Protein AF-A0A7S0EEX5-F1 (afdb_monomer_lite)

Secondary structure (DSSP, 8-state):
---S----HHHHHHHHHHHT-SS--EEE-TTS-HHHHHHHHTT-------S--TT-SEEEEETT-TTHHHHHHHHHHTT-EEEEE--SS---HHHHHHHT-TT--EEEEE---

pLDDT: mean 80.65, std 14.3, range [38.75, 93.0]

Structure (mmCIF, N/CA/C/O backbone):
data_AF-A0A7S0EEX5-F1
#
_entry.id   AF-A0A7S0EEX5-F1
#
loop_
_atom_site.group_PDB
_atom_site.id
_atom_site.type_symbol
_atom_site.label_atom_id
_atom_site.label_alt_id
_atom_site.label_comp_id
_atom_site.label_asym_id
_atom_site.label_entity_id
_atom_site.label_seq_id
_atom_site.pdbx_PDB_ins_code
_atom_site.Cartn_x
_atom_site.Cartn_y
_atom_site.Cartn_z
_atom_site.occupancy
_atom_site.B_iso_or_equiv
_atom_site.auth_seq_id
_atom_site.auth_comp_id
_atom_site.auth_asym_id
_atom_site.auth_atom_id
_atom_site.pdbx_PDB_model_num
ATOM 1 N N . HIS A 1 1 ? 8.710 19.166 -12.996 1.00 40.38 1 HIS A N 1
ATOM 2 C CA . HIS A 1 1 ? 9.504 17.951 -13.234 1.00 40.38 1 HIS A CA 1
ATOM 3 C C . HIS A 1 1 ? 8.688 16.815 -12.672 1.00 40.38 1 HIS A C 1
ATOM 5 O O . HIS A 1 1 ? 8.341 16.883 -11.505 1.00 40.38 1 HIS A O 1
ATOM 11 N N . LEU A 1 2 ? 8.197 15.956 -13.568 1.00 49.28 2 LEU A N 1
ATOM 12 C CA . LEU A 1 2 ? 7.225 14.908 -13.263 1.00 49.28 2 LEU A CA 1
ATOM 13 C C . LEU A 1 2 ? 7.716 14.069 -12.083 1.00 49.28 2 LEU A C 1
ATOM 15 O O . LEU A 1 2 ? 8.912 13.797 -12.011 1.00 49.28 2 LEU A O 1
ATOM 19 N N . GLU A 1 3 ? 6.780 13.735 -11.193 1.00 60.12 3 GLU A N 1
ATOM 20 C CA . GLU A 1 3 ? 6.893 12.706 -10.156 1.00 60.12 3 GLU A CA 1
ATOM 21 C C . GLU A 1 3 ? 7.810 11.590 -10.666 1.00 60.12 3 GLU A C 1
ATOM 23 O O . GLU A 1 3 ? 7.636 11.181 -11.812 1.00 60.12 3 GLU A O 1
ATOM 28 N N . GLU A 1 4 ? 8.810 11.183 -9.882 1.00 70.56 4 GLU A N 1
ATOM 29 C CA . GLU A 1 4 ? 10.001 10.394 -10.264 1.00 70.56 4 GLU A CA 1
ATOM 30 C C . GLU A 1 4 ? 9.721 8.960 -10.767 1.00 70.56 4 GLU A C 1
ATOM 32 O O . GLU A 1 4 ? 10.514 8.043 -10.585 1.00 70.56 4 GLU A O 1
ATOM 37 N N . LEU A 1 5 ? 8.588 8.747 -11.419 1.00 79.12 5 LEU A N 1
ATOM 38 C CA . LEU A 1 5 ? 8.179 7.506 -12.020 1.00 79.12 5 LEU A CA 1
ATOM 39 C C . LEU A 1 5 ? 8.840 7.343 -13.406 1.00 79.12 5 LEU A C 1
ATOM 41 O O . LEU A 1 5 ? 8.798 8.265 -14.236 1.00 79.12 5 LEU A O 1
ATOM 45 N N . PRO A 1 6 ? 9.434 6.173 -13.700 1.00 81.00 6 PRO A N 1
ATOM 46 C CA . PRO A 1 6 ? 9.891 5.831 -15.039 1.00 81.00 6 PRO A CA 1
ATOM 47 C C . PRO A 1 6 ? 8.796 6.055 -16.090 1.00 81.00 6 PRO A C 1
ATOM 49 O O . PRO A 1 6 ? 7.635 5.714 -15.886 1.00 81.00 6 PRO A O 1
ATOM 52 N N . ARG A 1 7 ? 9.170 6.597 -17.256 1.00 81.00 7 ARG A N 1
ATOM 53 C CA . ARG A 1 7 ? 8.235 6.857 -18.373 1.00 81.00 7 ARG A CA 1
ATOM 54 C C . ARG A 1 7 ? 7.945 5.628 -19.238 1.00 81.00 7 ARG A C 1
ATOM 56 O O . ARG A 1 7 ? 7.496 5.771 -20.374 1.00 81.00 7 ARG A O 1
ATOM 63 N N . ASP A 1 8 ? 8.256 4.446 -18.727 1.00 87.50 8 ASP A N 1
ATOM 64 C CA . ASP A 1 8 ? 7.908 3.195 -19.379 1.00 87.50 8 ASP A CA 1
ATOM 65 C C . ASP A 1 8 ? 6.380 3.025 -19.387 1.00 87.50 8 ASP A C 1
ATOM 67 O O . ASP A 1 8 ? 5.710 3.344 -18.402 1.00 87.50 8 ASP A O 1
ATOM 71 N N . SER A 1 9 ? 5.815 2.560 -20.505 1.00 87.38 9 SER A N 1
ATOM 72 C CA . SER A 1 9 ? 4.359 2.475 -20.666 1.00 87.38 9 SER A CA 1
ATOM 73 C C . SER A 1 9 ? 3.709 1.565 -19.628 1.00 87.38 9 SER A C 1
ATOM 75 O O . SER A 1 9 ? 2.643 1.904 -19.123 1.00 87.38 9 SER A O 1
ATOM 77 N N . LEU A 1 10 ? 4.362 0.460 -19.253 1.00 89.81 10 LEU A N 1
ATOM 78 C CA . LEU A 1 10 ? 3.825 -0.471 -18.262 1.00 89.81 10 LEU A CA 1
ATOM 79 C C . LEU A 1 10 ? 3.796 0.162 -16.868 1.00 89.81 10 LEU A C 1
ATOM 81 O O . LEU A 1 10 ? 2.825 0.014 -16.129 1.00 89.81 10 LEU A O 1
ATOM 85 N N . VAL A 1 11 ? 4.847 0.902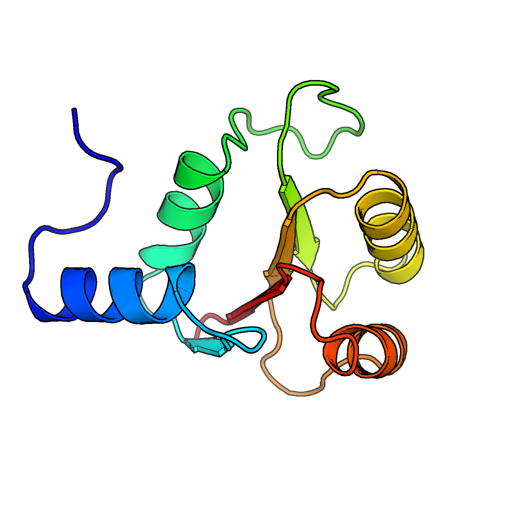 -16.513 1.00 89.69 11 VAL A N 1
ATOM 86 C CA . VAL A 1 11 ? 4.930 1.599 -15.224 1.00 89.69 11 VAL A CA 1
ATOM 87 C C . VAL A 1 11 ? 3.843 2.674 -15.122 1.00 89.69 11 VAL A C 1
ATOM 89 O O . VAL A 1 11 ? 3.177 2.782 -14.091 1.00 89.69 11 VAL A O 1
ATOM 92 N N . LEU A 1 12 ? 3.604 3.421 -16.205 1.00 90.44 12 LEU A N 1
ATOM 93 C CA . LEU A 1 12 ? 2.529 4.414 -16.272 1.00 90.44 12 LEU A CA 1
ATOM 94 C C . LEU A 1 12 ? 1.136 3.776 -16.174 1.00 90.44 12 LEU A C 1
ATOM 96 O O . LEU A 1 12 ? 0.284 4.282 -15.445 1.00 90.44 12 LEU A O 1
ATOM 100 N N . GLU A 1 13 ? 0.897 2.663 -16.869 1.00 91.69 13 GLU A N 1
ATOM 101 C CA . GLU A 1 13 ? -0.366 1.920 -16.781 1.00 91.69 13 GLU A CA 1
ATOM 102 C C . GLU A 1 13 ? -0.618 1.405 -15.356 1.00 91.69 13 GLU A C 1
ATOM 104 O O . GLU A 1 13 ? -1.714 1.581 -14.817 1.00 91.69 13 GLU A O 1
ATOM 109 N N . ASN A 1 14 ? 0.408 0.861 -14.698 1.00 92.75 14 ASN A N 1
ATOM 110 C CA . ASN A 1 14 ? 0.321 0.420 -13.306 1.00 92.75 14 ASN A CA 1
ATOM 111 C C . ASN A 1 14 ? 0.032 1.583 -12.349 1.00 92.75 14 ASN A C 1
ATOM 113 O O . ASN A 1 14 ? -0.821 1.450 -11.474 1.00 92.75 14 ASN A O 1
ATOM 117 N N . ALA A 1 15 ? 0.669 2.742 -12.534 1.00 91.69 15 ALA A N 1
ATOM 118 C CA . ALA A 1 15 ? 0.381 3.930 -11.731 1.00 91.69 15 ALA A CA 1
ATOM 119 C C . ALA A 1 15 ? -1.084 4.378 -11.855 1.00 91.69 15 ALA A C 1
ATOM 121 O O . ALA A 1 15 ? -1.721 4.700 -10.849 1.00 91.69 15 ALA A O 1
ATOM 122 N N . VAL A 1 16 ? -1.647 4.336 -13.068 1.00 90.75 16 VAL A N 1
ATOM 123 C CA . VAL A 1 16 ? -3.070 4.626 -13.302 1.00 90.75 16 VAL A CA 1
ATOM 124 C C . VAL A 1 16 ? -3.955 3.625 -12.558 1.00 90.75 16 VAL A C 1
ATOM 126 O O . VAL A 1 16 ? -4.891 4.038 -11.871 1.00 90.75 16 VAL A O 1
ATOM 129 N N . LEU A 1 17 ? -3.655 2.325 -12.642 1.00 92.06 17 LEU A N 1
ATOM 130 C CA . LEU A 1 17 ? -4.404 1.288 -11.924 1.00 92.06 17 LEU A CA 1
ATOM 131 C C . LEU A 1 17 ? -4.348 1.483 -10.406 1.00 92.06 17 LEU A C 1
ATOM 133 O O . LEU A 1 17 ? -5.368 1.333 -9.739 1.00 92.06 17 LEU A O 1
ATOM 137 N N . ILE A 1 18 ? -3.185 1.855 -9.870 1.00 92.00 18 ILE A N 1
ATOM 138 C CA . ILE A 1 18 ? -2.979 2.099 -8.440 1.00 92.00 18 ILE A CA 1
ATOM 139 C C . ILE A 1 18 ? -3.830 3.286 -7.963 1.00 92.00 18 ILE A C 1
ATOM 141 O O . ILE A 1 18 ? -4.600 3.142 -7.015 1.00 92.00 18 ILE A O 1
ATOM 145 N N . VAL A 1 19 ? -3.746 4.440 -8.632 1.00 89.31 19 VAL A N 1
ATOM 146 C CA . VAL A 1 19 ? -4.409 5.687 -8.190 1.00 89.31 19 VAL A CA 1
ATOM 147 C C . VAL A 1 19 ? -5.924 5.652 -8.391 1.00 89.31 19 VAL A C 1
ATOM 149 O O . VAL A 1 19 ? -6.670 6.255 -7.616 1.00 89.31 19 VAL A O 1
ATOM 152 N N . HIS A 1 20 ? -6.395 4.947 -9.420 1.00 89.00 20 HIS A N 1
ATOM 153 C CA . HIS A 1 20 ? -7.818 4.862 -9.758 1.00 89.00 20 HIS A CA 1
ATOM 154 C C . HIS A 1 20 ? -8.495 3.575 -9.278 1.00 89.00 20 HIS A C 1
ATOM 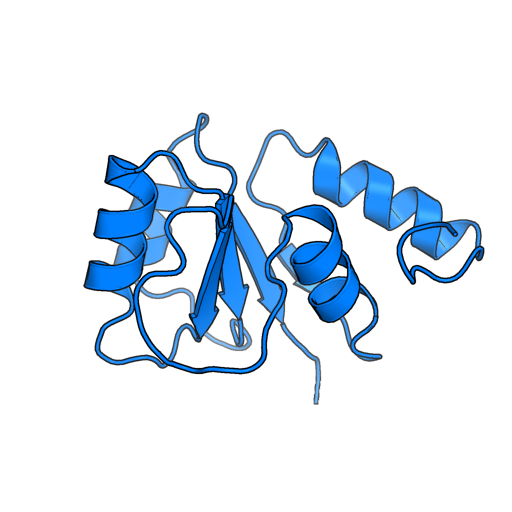156 O O . HIS A 1 20 ? -9.659 3.331 -9.614 1.00 89.00 20 HIS A O 1
ATOM 162 N N . SER A 1 21 ? -7.805 2.755 -8.484 1.00 89.06 21 SER A N 1
ATOM 163 C CA . SER A 1 21 ? -8.396 1.542 -7.934 1.00 89.06 21 SER A CA 1
ATOM 164 C C . SER A 1 21 ? -9.579 1.867 -7.015 1.00 89.06 21 SER A C 1
ATOM 166 O O . SER A 1 21 ? -9.514 2.736 -6.148 1.00 89.06 21 SER A O 1
ATOM 168 N N . LEU A 1 22 ? -10.675 1.120 -7.178 1.00 85.44 22 LEU A N 1
ATOM 169 C CA . LEU A 1 22 ? -11.852 1.194 -6.300 1.00 85.44 22 LEU A CA 1
ATOM 170 C C . LEU A 1 22 ? -11.654 0.447 -4.972 1.00 85.44 22 LEU A C 1
ATOM 172 O O . LEU A 1 22 ? -12.480 0.558 -4.069 1.00 85.44 22 LEU A O 1
ATOM 176 N N . ARG A 1 23 ? -10.612 -0.382 -4.887 1.00 87.25 23 ARG A N 1
ATOM 177 C CA . ARG A 1 23 ? -10.220 -1.150 -3.699 1.00 87.25 23 ARG A CA 1
ATOM 178 C C . ARG A 1 23 ? -8.785 -0.801 -3.337 1.00 87.25 23 ARG A C 1
ATOM 180 O O . ARG A 1 23 ? -8.058 -0.316 -4.196 1.00 87.25 23 ARG A O 1
ATOM 187 N N . ALA A 1 24 ? -8.361 -1.102 -2.116 1.00 89.69 24 ALA A N 1
ATOM 188 C CA . ALA A 1 24 ? -6.961 -0.957 -1.737 1.00 89.69 24 ALA A CA 1
ATOM 189 C C . ALA A 1 24 ? -6.063 -1.781 -2.686 1.00 89.69 24 ALA A C 1
ATOM 191 O O . ALA A 1 24 ? -6.198 -3.010 -2.710 1.00 89.69 24 ALA A O 1
ATOM 192 N N . PRO A 1 25 ? -5.218 -1.147 -3.522 1.00 91.44 25 PRO A N 1
ATOM 193 C CA . PRO A 1 25 ? -4.335 -1.887 -4.409 1.00 91.44 25 PRO A CA 1
ATOM 194 C C . PRO A 1 25 ? -3.231 -2.563 -3.594 1.00 91.44 25 PRO A C 1
ATOM 196 O O . PRO A 1 25 ? -2.674 -1.962 -2.675 1.00 91.44 25 PRO A O 1
ATOM 199 N N . ALA A 1 26 ? -2.910 -3.801 -3.969 1.00 90.62 26 ALA A N 1
ATOM 200 C CA . ALA A 1 26 ? -1.712 -4.501 -3.528 1.00 90.62 26 ALA A CA 1
ATOM 201 C C . ALA A 1 26 ? -0.618 -4.335 -4.583 1.00 90.62 26 ALA A C 1
ATOM 203 O O . ALA A 1 26 ? -0.791 -4.731 -5.736 1.00 90.62 26 ALA A O 1
ATOM 204 N N . ILE A 1 27 ? 0.479 -3.708 -4.182 1.00 92.75 27 ILE A N 1
ATOM 205 C CA . ILE A 1 27 ? 1.578 -3.280 -5.034 1.00 92.75 27 ILE A CA 1
ATOM 206 C C . ILE A 1 27 ? 2.769 -4.167 -4.722 1.00 92.75 27 ILE A C 1
ATOM 208 O O . ILE A 1 27 ? 3.286 -4.164 -3.607 1.00 92.75 27 ILE A O 1
ATOM 212 N N . ILE A 1 28 ? 3.180 -4.920 -5.733 1.00 92.31 28 ILE A N 1
ATOM 213 C CA . ILE A 1 28 ? 4.373 -5.753 -5.708 1.00 92.31 28 ILE A CA 1
ATOM 214 C C . ILE A 1 28 ? 5.462 -4.966 -6.433 1.00 92.31 28 ILE A C 1
ATOM 216 O O . ILE A 1 28 ? 5.355 -4.737 -7.636 1.00 92.31 28 ILE A O 1
ATOM 220 N N . ASP A 1 29 ? 6.473 -4.525 -5.695 1.00 90.75 29 ASP A N 1
ATOM 221 C CA . ASP A 1 29 ? 7.441 -3.526 -6.152 1.00 90.75 29 ASP A CA 1
ATOM 222 C C . ASP A 1 29 ? 8.881 -4.026 -5.947 1.00 90.75 29 ASP A C 1
ATOM 224 O O . ASP A 1 29 ? 9.559 -3.623 -5.000 1.00 90.75 29 ASP A O 1
ATOM 228 N N . PRO A 1 30 ? 9.351 -4.969 -6.783 1.00 88.81 30 PRO A N 1
ATOM 229 C CA . PRO A 1 30 ? 10.672 -5.582 -6.615 1.00 88.81 30 PRO A CA 1
ATOM 230 C C . PRO A 1 30 ? 11.819 -4.564 -6.743 1.00 88.81 30 PRO A C 1
ATOM 232 O O . PRO A 1 30 ? 12.826 -4.671 -6.039 1.00 88.81 30 PRO A O 1
ATOM 235 N N . ASP A 1 31 ? 11.634 -3.559 -7.601 1.00 88.00 31 ASP A N 1
ATOM 236 C CA . ASP A 1 31 ? 12.634 -2.539 -7.928 1.00 88.00 31 ASP A CA 1
ATOM 237 C C . ASP A 1 31 ? 12.497 -1.255 -7.087 1.00 88.00 31 ASP A C 1
ATOM 239 O O . ASP A 1 31 ? 13.237 -0.300 -7.317 1.00 88.00 31 ASP A O 1
ATOM 243 N N . ASP A 1 32 ? 11.573 -1.228 -6.116 1.00 87.56 32 ASP A N 1
ATOM 244 C CA . ASP A 1 32 ? 11.312 -0.088 -5.218 1.00 87.56 32 ASP A CA 1
ATOM 245 C C . ASP A 1 32 ? 11.016 1.229 -5.969 1.00 87.56 32 ASP A C 1
ATOM 247 O O . ASP A 1 32 ? 11.482 2.313 -5.616 1.00 87.56 32 ASP A O 1
ATOM 251 N N . VAL A 1 33 ? 10.257 1.130 -7.063 1.00 88.75 33 VAL A N 1
ATOM 252 C CA . VAL A 1 33 ? 9.900 2.260 -7.933 1.00 88.75 33 VAL A CA 1
ATOM 253 C C . VAL A 1 33 ? 8.639 2.962 -7.433 1.00 88.75 33 VA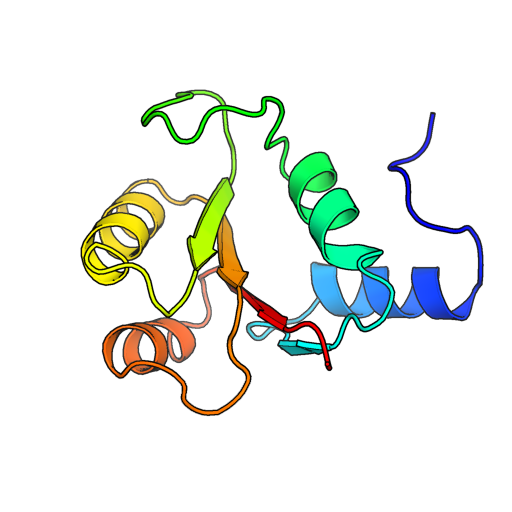L A C 1
ATOM 255 O O . VAL A 1 33 ? 8.538 4.191 -7.476 1.00 88.75 33 VAL A O 1
ATOM 258 N N . PHE A 1 34 ? 7.649 2.196 -6.975 1.00 90.81 34 PHE A N 1
ATOM 259 C CA . PHE A 1 34 ? 6.328 2.721 -6.642 1.00 90.81 34 PHE A CA 1
ATOM 260 C C . PHE A 1 34 ? 6.251 3.297 -5.234 1.00 90.81 34 PHE A C 1
ATOM 262 O O . PHE A 1 34 ? 5.505 4.255 -5.037 1.00 90.81 34 PHE A O 1
ATOM 269 N N . LEU A 1 35 ? 6.995 2.769 -4.259 1.00 89.94 35 LEU A N 1
ATOM 270 C CA . LEU A 1 35 ? 6.962 3.316 -2.899 1.00 89.94 35 LEU A CA 1
ATOM 271 C C . LEU A 1 35 ? 7.462 4.771 -2.834 1.00 89.94 35 LEU A C 1
ATOM 273 O O . LEU A 1 35 ? 6.699 5.615 -2.349 1.00 89.94 35 LEU A O 1
ATOM 277 N N . PRO A 1 36 ? 8.654 5.121 -3.359 1.00 88.06 36 PRO A N 1
ATOM 278 C CA . PRO A 1 36 ? 9.108 6.512 -3.386 1.00 88.06 36 PRO A CA 1
ATOM 279 C C . PRO A 1 36 ? 8.162 7.414 -4.187 1.00 88.06 36 PRO A C 1
ATOM 281 O O . PRO A 1 36 ? 7.867 8.539 -3.777 1.00 88.06 36 PRO A O 1
ATOM 284 N N . TRP A 1 37 ? 7.621 6.906 -5.300 1.00 89.62 37 TRP A N 1
ATOM 285 C CA . TRP A 1 37 ? 6.647 7.643 -6.100 1.00 89.62 37 TRP A CA 1
ATOM 286 C C . TRP A 1 37 ? 5.353 7.930 -5.328 1.00 89.62 37 TRP A C 1
ATOM 288 O O . TRP A 1 37 ? 4.918 9.079 -5.322 1.00 89.62 37 TRP A O 1
ATOM 298 N N . LEU A 1 38 ? 4.762 6.948 -4.638 1.00 89.31 38 LEU A N 1
ATOM 299 C CA . LEU A 1 38 ? 3.551 7.139 -3.829 1.00 89.31 38 LEU A CA 1
ATOM 300 C C . LEU A 1 38 ? 3.782 8.138 -2.698 1.00 89.31 38 LEU A C 1
ATOM 302 O O . LEU A 1 38 ? 2.940 9.002 -2.450 1.00 89.31 38 LEU A O 1
ATOM 306 N N . GLN A 1 39 ? 4.927 8.032 -2.023 1.00 87.56 39 GLN A N 1
ATOM 307 C CA . GLN A 1 39 ? 5.309 8.964 -0.970 1.00 87.56 39 GLN A CA 1
ATOM 308 C C . GLN A 1 39 ? 5.389 10.392 -1.514 1.00 87.56 39 GLN A C 1
ATOM 310 O O . GLN A 1 39 ? 4.774 11.300 -0.956 1.00 87.56 39 GLN A O 1
ATOM 315 N N . ASN A 1 40 ? 6.057 10.594 -2.648 1.00 85.62 40 ASN A N 1
ATOM 316 C CA . ASN A 1 40 ? 6.139 11.900 -3.291 1.00 85.62 40 ASN A CA 1
ATOM 317 C C . ASN A 1 40 ? 4.770 12.402 -3.795 1.00 85.62 40 ASN A C 1
ATOM 319 O O . ASN A 1 40 ? 4.409 13.555 -3.561 1.00 85.62 40 ASN A O 1
ATOM 323 N N . HIS A 1 41 ? 3.980 11.534 -4.434 1.00 86.50 41 HIS A N 1
ATOM 324 C CA . HIS A 1 41 ? 2.653 11.851 -4.969 1.00 86.50 41 HIS A CA 1
ATOM 325 C C . HIS A 1 41 ? 1.696 12.337 -3.869 1.00 86.50 41 HIS A C 1
ATOM 327 O O . HIS A 1 41 ? 0.982 13.321 -4.058 1.00 86.50 41 HIS A O 1
ATOM 333 N N . PHE A 1 42 ? 1.747 11.722 -2.681 1.00 86.06 42 PHE A N 1
ATOM 334 C CA . PHE A 1 42 ? 0.974 12.143 -1.506 1.00 86.06 42 PHE A CA 1
ATOM 335 C C . PHE A 1 42 ? 1.733 13.082 -0.553 1.00 86.06 42 PHE A C 1
ATOM 337 O O . PHE A 1 42 ? 1.327 13.269 0.597 1.00 86.06 42 PHE A O 1
ATOM 344 N N . ARG A 1 43 ? 2.814 13.714 -1.029 1.00 79.44 43 ARG A N 1
ATOM 345 C CA . ARG A 1 43 ? 3.561 14.762 -0.310 1.00 79.44 43 ARG A CA 1
ATOM 346 C C . ARG A 1 43 ? 4.092 14.322 1.061 1.00 79.44 43 ARG A C 1
ATOM 348 O O . ARG A 1 43 ? 4.135 15.106 2.011 1.00 79.44 43 ARG A O 1
ATOM 355 N N . LEU A 1 44 ? 4.548 13.080 1.172 1.00 67.81 44 LEU A N 1
ATOM 356 C CA . LEU A 1 44 ? 5.437 12.627 2.242 1.00 67.81 44 LEU A CA 1
ATOM 357 C C . LEU A 1 44 ? 6.858 13.133 1.943 1.00 67.81 44 LEU A C 1
ATOM 359 O O . LEU A 1 44 ? 7.743 12.375 1.560 1.00 67.81 44 LEU A O 1
ATOM 363 N N . HIS A 1 45 ? 7.080 14.444 2.063 1.00 52.22 45 HIS A N 1
ATOM 364 C CA . HIS A 1 45 ? 8.426 15.008 1.976 1.00 52.22 45 HIS A CA 1
ATOM 365 C C . HIS A 1 45 ? 9.065 15.068 3.362 1.00 52.22 45 HIS A C 1
ATOM 367 O O . HIS A 1 45 ? 8.584 15.774 4.246 1.00 52.22 45 HIS A O 1
ATOM 373 N N . GLY A 1 46 ? 10.195 14.378 3.509 1.00 43.91 46 GLY A N 1
ATOM 374 C CA . GLY A 1 46 ? 11.082 14.504 4.659 1.00 43.91 46 GLY A CA 1
ATOM 375 C C . GLY A 1 46 ? 11.331 13.169 5.337 1.00 43.91 46 GLY A C 1
ATOM 376 O O . GLY A 1 46 ? 10.459 12.621 6.001 1.00 43.91 46 GLY A O 1
ATOM 377 N N . GLN A 1 47 ? 12.557 12.675 5.193 1.00 38.75 47 GLN A N 1
ATOM 378 C CA . GLN A 1 47 ? 13.129 11.670 6.076 1.00 38.75 47 GLN A CA 1
ATOM 379 C C . GLN A 1 47 ? 13.102 12.207 7.510 1.00 38.75 47 GLN A C 1
ATOM 381 O O . GLN A 1 47 ? 13.948 13.011 7.894 1.00 38.75 47 GLN A O 1
ATOM 386 N N . SER A 1 48 ? 12.113 11.803 8.291 1.00 40.06 48 SER A N 1
ATOM 387 C CA . SER A 1 48 ? 12.173 11.757 9.747 1.00 40.06 48 SER A CA 1
ATOM 388 C C . SER A 1 48 ? 11.053 10.836 10.196 1.00 40.06 48 SER A C 1
ATOM 390 O O . SER A 1 48 ? 9.882 11.106 9.950 1.00 40.06 48 SER A O 1
ATOM 392 N N . GLU A 1 49 ? 11.423 9.748 10.862 1.00 44.84 49 GLU A N 1
ATOM 393 C CA . GLU A 1 49 ? 10.541 8.835 11.603 1.00 44.84 49 GLU A CA 1
ATOM 394 C C . GLU A 1 49 ? 9.911 9.530 12.832 1.00 44.84 49 GLU A C 1
ATOM 396 O O . GLU A 1 49 ? 9.668 8.91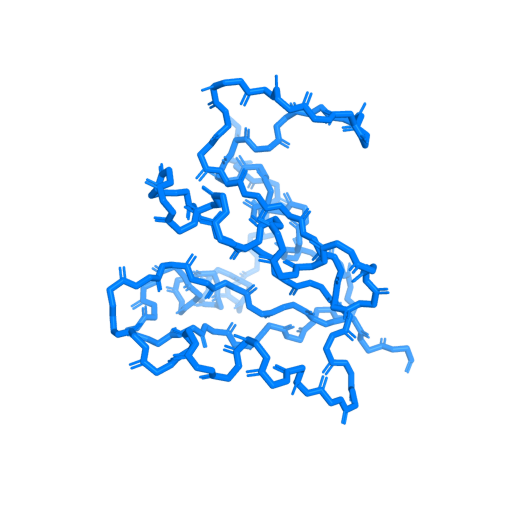7 13.864 1.00 44.84 49 GLU A O 1
ATOM 401 N N . SER A 1 50 ? 9.697 10.843 12.753 1.00 41.75 50 SER A N 1
ATOM 402 C CA . SER A 1 50 ? 9.185 11.687 13.819 1.00 41.75 50 SER A CA 1
ATOM 403 C C . SER A 1 50 ? 7.809 12.175 13.407 1.00 41.75 50 SER A C 1
ATOM 405 O O . SER A 1 50 ? 7.643 12.868 12.405 1.00 41.75 50 SER A O 1
ATOM 407 N N . GLU A 1 51 ? 6.846 11.727 14.192 1.00 49.25 51 GLU A N 1
ATOM 408 C CA . GLU A 1 51 ? 5.478 12.195 14.334 1.00 49.25 51 GLU A CA 1
ATOM 409 C C . GLU A 1 51 ? 5.236 13.648 13.873 1.00 49.25 51 GLU A C 1
ATOM 411 O O . GLU A 1 51 ? 5.999 14.567 14.160 1.00 49.25 51 GLU A O 1
ATOM 416 N N . GLU A 1 52 ? 4.101 13.834 13.192 1.00 48.09 52 GLU A N 1
ATOM 417 C CA . GLU A 1 52 ? 3.427 15.124 13.001 1.00 48.09 52 GLU A CA 1
ATOM 418 C C . GLU A 1 52 ? 4.087 16.134 12.047 1.00 48.09 52 GLU A C 1
ATOM 420 O O . GLU A 1 52 ? 4.394 17.266 12.407 1.00 48.09 52 GLU A O 1
ATOM 425 N N . ASN A 1 53 ? 4.137 15.804 10.752 1.00 49.31 53 ASN A N 1
ATOM 426 C CA . ASN A 1 53 ? 4.004 16.846 9.729 1.00 49.31 53 ASN A CA 1
ATOM 427 C C . ASN A 1 53 ? 2.501 17.129 9.507 1.00 49.31 53 ASN A C 1
ATOM 429 O O . ASN A 1 53 ? 1.825 16.342 8.828 1.00 49.31 53 ASN A O 1
ATOM 433 N N . PRO A 1 54 ? 1.933 18.233 10.042 1.00 51.69 54 PRO A N 1
ATOM 434 C CA . PRO A 1 54 ? 0.505 18.543 9.914 1.00 51.69 54 PRO A CA 1
ATOM 435 C C . PRO A 1 54 ? 0.069 18.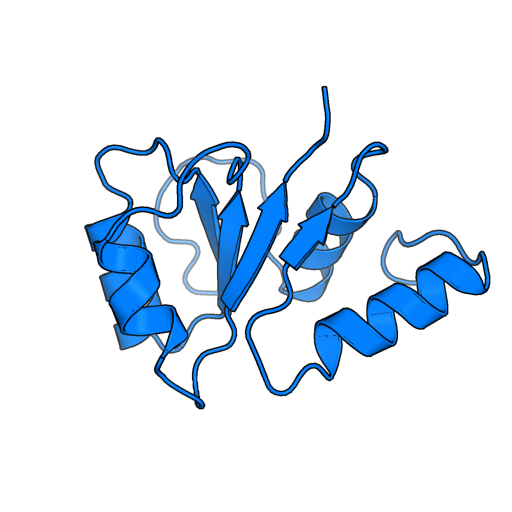818 8.465 1.00 51.69 54 PRO A C 1
ATOM 437 O O . PRO A 1 54 ? -1.125 18.838 8.185 1.00 51.69 54 PRO A O 1
ATOM 440 N N . GLY A 1 55 ? 1.020 18.995 7.539 1.00 57.12 55 GLY A N 1
ATOM 441 C CA . GLY A 1 55 ? 0.767 19.175 6.108 1.00 57.12 55 GLY A CA 1
ATOM 442 C C . GLY A 1 55 ? 0.821 17.901 5.257 1.00 57.12 55 GLY A C 1
ATOM 443 O O . GLY A 1 55 ? 0.573 17.992 4.058 1.00 57.12 55 GLY A O 1
ATOM 444 N N . SER A 1 56 ? 1.163 16.735 5.823 1.00 68.31 56 SER A N 1
ATOM 445 C CA . SER A 1 56 ? 1.232 15.500 5.031 1.00 68.31 56 SER A CA 1
ATOM 446 C C . SER A 1 56 ? -0.156 14.904 4.794 1.00 68.31 56 SER A C 1
ATOM 448 O O . SER A 1 56 ? -0.929 14.705 5.737 1.00 68.31 56 SER A O 1
ATOM 450 N N . GLU A 1 57 ? -0.446 14.597 3.528 1.00 82.00 57 GLU A N 1
ATOM 451 C CA . GLU A 1 57 ? -1.708 14.001 3.078 1.00 82.00 57 GLU A CA 1
ATOM 452 C C . GLU A 1 57 ? -1.734 12.473 3.262 1.00 82.00 57 GLU A C 1
ATOM 454 O O . GLU A 1 57 ? -2.787 11.856 3.090 1.00 82.00 57 GLU A O 1
ATOM 459 N N . ALA A 1 58 ? -0.606 11.866 3.653 1.00 85.12 58 ALA A N 1
ATOM 460 C CA . ALA A 1 58 ? -0.474 10.431 3.864 1.00 85.12 58 ALA A CA 1
ATOM 461 C C . ALA A 1 58 ? 0.224 10.069 5.184 1.00 85.12 58 ALA A C 1
ATOM 463 O O . ALA A 1 58 ? 0.890 10.884 5.819 1.00 85.12 58 ALA A O 1
ATOM 464 N N . VAL A 1 59 ? 0.064 8.813 5.587 1.00 89.00 59 VAL A N 1
ATOM 465 C CA . VAL A 1 59 ? 0.807 8.136 6.649 1.00 89.00 59 VAL A CA 1
ATOM 466 C C . VAL A 1 59 ? 1.407 6.874 6.042 1.00 89.00 59 VAL A C 1
ATOM 468 O O . VAL A 1 59 ? 0.716 6.138 5.340 1.00 89.00 59 VAL A O 1
ATOM 471 N N . CYS A 1 60 ? 2.693 6.637 6.290 1.00 89.75 60 CYS A N 1
ATOM 472 C CA . CYS A 1 60 ? 3.400 5.441 5.848 1.00 89.75 60 CYS A CA 1
ATOM 473 C C . CYS A 1 60 ? 3.841 4.646 7.079 1.00 89.75 60 CYS A C 1
ATOM 475 O O . CYS A 1 60 ? 4.513 5.201 7.944 1.00 89.75 60 CYS A O 1
ATOM 477 N N . CYS A 1 61 ? 3.478 3.369 7.152 1.00 90.50 61 CYS A N 1
ATOM 478 C CA . CYS A 1 61 ? 3.825 2.470 8.255 1.00 90.50 61 CYS A CA 1
ATOM 479 C C . CYS A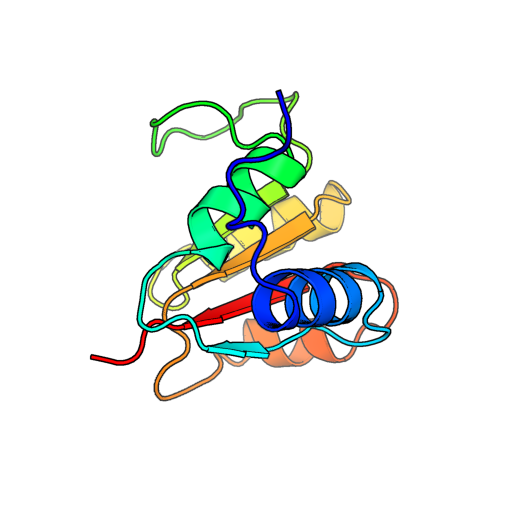 1 61 ? 4.178 1.075 7.723 1.00 90.50 61 CYS A C 1
ATOM 481 O O . CYS A 1 61 ? 3.767 0.689 6.630 1.00 90.50 61 CYS A O 1
ATOM 483 N N . SER A 1 62 ? 4.984 0.321 8.462 1.00 89.88 62 SER A N 1
ATOM 484 C CA . SER A 1 62 ? 5.219 -1.109 8.223 1.00 89.88 62 SER A CA 1
ATOM 485 C C . SER A 1 62 ? 4.171 -1.953 8.946 1.00 89.88 62 SER A C 1
ATOM 487 O O . SER A 1 62 ? 3.789 -1.632 10.071 1.00 89.88 62 SER A O 1
ATOM 489 N N . CYS A 1 63 ? 3.741 -3.076 8.362 1.00 87.81 63 CYS A N 1
ATOM 490 C CA . CYS A 1 63 ? 2.846 -4.013 9.046 1.00 87.81 63 CYS A CA 1
ATOM 491 C C . CYS A 1 63 ? 3.472 -4.672 10.292 1.00 87.81 63 CYS A C 1
ATOM 493 O O . CYS A 1 63 ? 2.765 -5.311 11.070 1.00 87.81 63 CYS A O 1
ATOM 495 N N . HIS A 1 64 ? 4.786 -4.530 10.485 1.00 86.75 64 HIS A N 1
ATOM 496 C CA . HIS A 1 64 ? 5.520 -5.057 11.637 1.00 86.75 64 HIS A CA 1
ATOM 497 C C . HIS A 1 64 ? 5.687 -4.042 12.780 1.00 86.75 64 HIS A C 1
ATOM 499 O O . HIS A 1 64 ? 6.244 -4.376 13.830 1.00 86.75 64 HIS A O 1
ATOM 505 N N . GLU A 1 65 ? 5.219 -2.805 12.599 1.00 87.38 65 GLU A N 1
ATOM 506 C CA . GLU A 1 65 ? 5.244 -1.774 13.635 1.00 87.38 65 GLU A CA 1
ATOM 507 C C . GLU A 1 65 ? 4.303 -2.133 14.798 1.00 87.38 65 GLU A C 1
ATOM 509 O O . GLU A 1 65 ? 3.149 -2.516 14.603 1.00 87.38 65 GLU A O 1
ATOM 514 N N . LYS A 1 66 ? 4.789 -2.000 16.041 1.00 88.25 66 LYS A N 1
ATOM 515 C CA . LYS A 1 66 ? 3.996 -2.304 17.252 1.00 88.25 66 LYS A CA 1
ATOM 516 C C . LYS A 1 66 ? 2.806 -1.359 17.424 1.00 88.25 66 LYS A C 1
ATOM 518 O O . LYS A 1 66 ? 1.814 -1.729 18.041 1.00 88.25 66 LYS A O 1
ATOM 523 N N . ASP A 1 67 ? 2.939 -0.152 16.895 1.00 89.38 67 ASP A N 1
ATOM 524 C CA . ASP A 1 67 ? 1.981 0.949 16.909 1.00 89.38 67 ASP A CA 1
ATOM 525 C C . ASP A 1 67 ? 1.188 1.056 15.592 1.00 89.38 67 ASP A C 1
ATOM 527 O O . ASP A 1 67 ? 0.524 2.062 15.349 1.00 89.38 67 ASP A O 1
ATOM 531 N N . LEU A 1 68 ? 1.206 0.015 14.744 1.00 87.69 68 LEU A N 1
ATOM 532 C CA . LEU A 1 68 ? 0.489 -0.014 13.463 1.00 87.69 68 LEU A CA 1
ATOM 533 C C . LEU A 1 68 ? -0.983 0.394 13.607 1.00 87.69 68 LEU A C 1
ATOM 535 O O . LEU A 1 68 ? -1.459 1.255 12.869 1.00 87.69 68 LEU A O 1
ATOM 539 N N . THR A 1 69 ? -1.701 -0.216 14.555 1.00 87.81 69 THR A N 1
ATOM 540 C CA . THR A 1 69 ? -3.128 0.057 14.780 1.00 87.81 69 THR A CA 1
ATOM 541 C C . THR A 1 69 ? -3.363 1.521 15.137 1.00 87.81 69 THR A C 1
ATOM 543 O O . THR A 1 69 ? -4.230 2.157 14.551 1.00 87.81 69 THR A O 1
ATOM 546 N N . GLU A 1 70 ? -2.546 2.082 16.030 1.00 89.62 70 GLU A N 1
ATOM 547 C CA . GLU A 1 70 ? -2.656 3.479 16.455 1.00 89.62 70 GLU A CA 1
ATOM 548 C C . GLU A 1 70 ? -2.402 4.443 15.287 1.00 89.62 70 GLU A C 1
ATOM 550 O O . GLU A 1 70 ? -3.192 5.358 15.050 1.00 89.62 70 GLU A O 1
ATOM 555 N N . LYS A 1 71 ? -1.358 4.197 14.486 1.00 87.94 71 LYS A N 1
ATOM 556 C CA . LYS A 1 71 ? -1.065 4.998 13.286 1.00 87.94 71 LYS A CA 1
ATOM 557 C C . LYS A 1 71 ? -2.192 4.946 12.265 1.00 87.94 71 LYS A C 1
ATOM 559 O O . LYS A 1 71 ? -2.525 5.971 11.665 1.00 87.94 71 LYS A O 1
ATOM 564 N N . ILE A 1 72 ? -2.780 3.767 12.066 1.00 86.69 72 ILE A N 1
ATOM 565 C CA . ILE A 1 72 ? -3.916 3.610 11.167 1.00 86.69 72 ILE A CA 1
ATOM 566 C C . ILE A 1 72 ? -5.138 4.357 11.715 1.00 86.69 72 ILE A C 1
ATOM 568 O O . ILE A 1 72 ? -5.746 5.120 10.967 1.00 86.69 72 ILE A O 1
ATOM 572 N N . ASP A 1 73 ? -5.473 4.205 12.995 1.00 86.56 73 ASP A N 1
ATOM 573 C CA . ASP A 1 73 ? -6.624 4.872 13.612 1.00 86.56 73 ASP A CA 1
ATOM 574 C C . ASP A 1 73 ? -6.504 6.399 13.510 1.00 86.56 73 ASP A C 1
ATOM 576 O O . ASP A 1 73 ? -7.436 7.077 13.063 1.00 86.56 73 ASP A O 1
ATOM 580 N N . ILE A 1 74 ? -5.324 6.947 13.816 1.00 86.06 74 ILE A N 1
ATOM 581 C CA . ILE A 1 74 ? -5.031 8.379 13.671 1.00 86.06 74 ILE A CA 1
ATOM 582 C C . ILE A 1 74 ? -5.194 8.823 12.211 1.00 86.06 74 ILE A C 1
ATOM 584 O O . ILE A 1 74 ? -5.809 9.864 11.945 1.00 86.06 74 ILE A O 1
ATOM 588 N N . ALA A 1 75 ? -4.684 8.048 11.249 1.00 87.06 75 ALA A N 1
ATOM 589 C CA . ALA A 1 75 ? -4.808 8.358 9.826 1.00 87.06 75 ALA A CA 1
ATOM 590 C C . ALA A 1 75 ? -6.268 8.309 9.350 1.00 87.06 75 ALA A C 1
ATOM 592 O O . ALA A 1 75 ? -6.713 9.198 8.619 1.00 87.06 75 ALA A O 1
ATOM 593 N N . VAL A 1 76 ? -7.036 7.320 9.814 1.00 85.94 76 VAL A N 1
ATOM 594 C CA . VAL A 1 76 ? -8.465 7.149 9.526 1.00 85.94 76 VAL A CA 1
ATOM 595 C C . VAL A 1 76 ? -9.277 8.322 10.068 1.00 85.94 76 VAL A C 1
ATOM 597 O O . VAL A 1 76 ? -10.093 8.869 9.316 1.00 85.94 76 VAL A O 1
ATOM 600 N N . MET A 1 77 ? -9.045 8.721 11.325 1.00 86.62 77 MET A N 1
ATOM 601 C CA . MET A 1 77 ? -9.693 9.868 11.974 1.00 86.62 77 MET A CA 1
ATOM 602 C C . MET A 1 77 ? -9.336 11.191 11.291 1.00 86.62 77 MET A C 1
ATOM 604 O O . MET A 1 77 ? -10.187 12.067 11.147 1.00 86.62 77 MET A O 1
ATOM 608 N N . SER A 1 78 ? -8.095 11.312 10.821 1.00 86.75 78 SER A N 1
ATOM 609 C CA . SER A 1 78 ? -7.581 12.508 10.141 1.00 86.75 78 SER A CA 1
ATOM 610 C C . SER A 1 78 ? -7.850 12.523 8.632 1.00 86.75 78 SER A C 1
ATOM 612 O O . SER A 1 78 ? -7.410 13.443 7.946 1.00 86.75 78 SER A O 1
ATOM 614 N N . ASN A 1 79 ? -8.548 11.512 8.100 1.00 85.50 79 ASN A N 1
ATOM 615 C CA . ASN A 1 79 ? -8.821 11.329 6.671 1.00 85.50 79 ASN A CA 1
ATOM 616 C C . ASN A 1 79 ? -7.563 11.400 5.776 1.00 85.50 79 ASN A C 1
ATOM 618 O O . ASN A 1 79 ? -7.609 11.930 4.664 1.00 85.50 79 ASN A O 1
ATOM 622 N N . LYS A 1 80 ? -6.438 10.875 6.270 1.00 87.44 80 LYS A N 1
ATOM 623 C CA . LYS A 1 80 ? -5.178 10.774 5.525 1.00 87.44 80 LYS A CA 1
ATOM 624 C C . LYS A 1 80 ? -5.142 9.497 4.686 1.00 87.44 80 LYS A C 1
ATOM 626 O O . LYS A 1 80 ? -5.783 8.499 5.016 1.00 87.44 80 LYS A O 1
ATOM 631 N N . VAL A 1 81 ? -4.380 9.532 3.596 1.00 89.69 81 VAL A N 1
ATOM 632 C CA . VAL A 1 81 ? -4.015 8.338 2.822 1.00 89.69 81 VAL A CA 1
ATOM 633 C C . VAL A 1 81 ? -3.128 7.436 3.681 1.00 89.69 81 VAL A C 1
ATOM 635 O O . VAL A 1 81 ? -2.314 7.930 4.455 1.00 89.69 81 VAL A O 1
ATOM 638 N N . ILE A 1 82 ? -3.265 6.119 3.557 1.00 90.81 82 ILE A N 1
ATOM 639 C CA . ILE A 1 82 ? -2.460 5.157 4.319 1.00 90.81 82 ILE A CA 1
ATOM 640 C C . ILE A 1 82 ? -1.647 4.317 3.339 1.00 90.81 82 ILE A C 1
ATOM 642 O O . ILE A 1 82 ? -2.204 3.768 2.391 1.00 90.81 82 ILE A O 1
ATOM 646 N N . ILE A 1 83 ? -0.344 4.205 3.574 1.00 92.38 83 ILE A N 1
ATOM 647 C CA . ILE A 1 83 ? 0.566 3.316 2.851 1.00 92.38 83 ILE A CA 1
ATOM 648 C C . ILE A 1 83 ? 1.106 2.306 3.865 1.00 92.38 83 ILE A C 1
ATOM 650 O O . ILE A 1 83 ? 1.815 2.690 4.794 1.00 92.38 83 ILE A O 1
ATOM 654 N N . VAL A 1 84 ? 0.763 1.029 3.700 1.00 91.94 84 VAL A N 1
ATOM 655 C CA . VAL A 1 84 ? 1.235 -0.062 4.566 1.00 91.94 84 VAL A CA 1
ATOM 656 C C . VAL A 1 84 ? 2.283 -0.876 3.819 1.00 91.94 84 VAL A C 1
ATOM 658 O O . VAL A 1 84 ? 1.999 -1.370 2.731 1.00 91.94 84 VAL A O 1
ATOM 661 N N . ARG A 1 85 ? 3.477 -1.017 4.396 1.00 91.75 85 ARG A N 1
ATOM 662 C CA . ARG A 1 85 ? 4.619 -1.748 3.824 1.00 91.75 85 ARG A CA 1
ATOM 663 C C . ARG A 1 85 ? 4.763 -3.152 4.416 1.00 91.75 85 ARG A C 1
ATOM 665 O O . ARG A 1 85 ? 4.202 -3.438 5.471 1.00 91.75 85 ARG A O 1
ATOM 672 N N . ASP A 1 86 ? 5.584 -3.969 3.756 1.00 86.69 86 ASP A N 1
ATOM 673 C CA . ASP A 1 86 ? 6.113 -5.262 4.228 1.00 86.69 86 ASP A CA 1
ATOM 674 C C . ASP A 1 86 ? 5.094 -6.416 4.341 1.00 86.69 86 ASP A C 1
ATOM 676 O O . ASP A 1 86 ? 5.288 -7.372 5.085 1.00 86.69 86 ASP A O 1
ATOM 680 N N . LEU A 1 87 ? 4.026 -6.400 3.536 1.00 82.31 87 LEU A N 1
ATOM 681 C CA . LEU A 1 87 ? 2.896 -7.349 3.622 1.00 82.31 87 LEU A CA 1
ATOM 682 C C . LEU A 1 87 ? 3.166 -8.786 3.105 1.00 82.31 87 LEU A C 1
ATOM 684 O O . LEU A 1 87 ? 2.249 -9.456 2.636 1.00 82.31 87 LEU A O 1
ATOM 688 N N . LEU A 1 88 ? 4.407 -9.279 3.157 1.00 67.19 88 LEU A N 1
ATOM 689 C CA . LEU A 1 88 ? 4.856 -10.472 2.416 1.00 67.19 88 LEU A CA 1
ATOM 690 C C . LEU A 1 88 ? 4.145 -11.787 2.778 1.00 67.19 88 LEU A C 1
ATOM 692 O O . LEU A 1 88 ? 4.065 -12.684 1.935 1.00 67.19 88 LEU A O 1
ATOM 696 N N . HIS A 1 89 ? 3.656 -11.941 4.011 1.00 69.56 89 HIS A N 1
ATOM 697 C CA . HIS A 1 89 ? 3.218 -13.254 4.505 1.00 69.56 89 HIS A CA 1
ATOM 698 C C . HIS A 1 89 ? 1.880 -13.262 5.239 1.00 69.56 89 HIS A C 1
ATOM 700 O O . HIS A 1 89 ? 1.195 -14.283 5.199 1.00 69.56 89 HIS A O 1
ATOM 706 N N . ASP A 1 90 ? 1.494 -12.160 5.882 1.00 74.12 90 ASP A N 1
ATOM 707 C CA . ASP A 1 90 ? 0.217 -12.065 6.580 1.00 74.12 90 ASP A CA 1
ATOM 708 C C . ASP A 1 90 ? -0.279 -10.616 6.608 1.00 74.12 90 ASP A C 1
ATOM 710 O O . ASP A 1 90 ? 0.515 -9.674 6.667 1.00 74.12 90 ASP A O 1
ATOM 714 N N . ILE A 1 91 ? -1.598 -10.446 6.558 1.00 78.44 91 ILE A N 1
ATOM 715 C CA . ILE A 1 91 ? -2.251 -9.148 6.714 1.00 78.44 91 ILE A CA 1
ATOM 716 C C . ILE A 1 91 ? -2.726 -9.076 8.164 1.00 78.44 91 ILE A C 1
ATOM 718 O O . ILE A 1 91 ? -3.617 -9.842 8.526 1.00 78.44 91 ILE A O 1
ATOM 722 N N . PRO A 1 92 ? -2.201 -8.153 8.991 1.00 81.25 92 PRO A N 1
ATOM 723 C CA . PRO A 1 92 ? -2.643 -8.035 10.375 1.00 81.25 92 PRO A CA 1
ATOM 724 C C . PRO A 1 92 ? -4.165 -7.858 10.472 1.00 81.25 92 PRO A C 1
ATOM 726 O O . PRO A 1 92 ? -4.733 -7.044 9.741 1.00 81.25 92 PRO A O 1
ATOM 729 N N . ASP A 1 93 ? -4.816 -8.548 11.414 1.00 81.69 93 ASP A N 1
ATOM 730 C CA . ASP A 1 93 ? -6.269 -8.448 11.651 1.00 81.69 93 ASP A CA 1
ATOM 731 C C . ASP A 1 93 ? -6.800 -6.998 11.709 1.00 81.69 93 ASP A C 1
ATOM 733 O O . ASP A 1 93 ? -7.840 -6.726 11.096 1.00 81.69 93 ASP A O 1
ATOM 737 N N . PRO A 1 94 ? -6.108 -6.031 12.359 1.00 76.81 94 PRO A N 1
ATOM 738 C CA . PRO A 1 94 ? -6.543 -4.633 12.359 1.00 76.81 94 PRO A CA 1
ATOM 739 C C . PRO A 1 94 ? -6.650 -4.028 10.954 1.00 76.81 94 PRO A C 1
ATOM 741 O O . PRO A 1 94 ? -7.539 -3.221 10.695 1.00 76.81 94 PRO A O 1
ATOM 744 N N . LEU A 1 95 ? -5.788 -4.443 10.021 1.00 82.00 95 LEU A N 1
ATOM 745 C CA . LEU A 1 95 ? -5.818 -3.967 8.641 1.00 82.00 95 LEU A CA 1
ATOM 746 C C . LEU A 1 95 ? -6.988 -4.583 7.859 1.00 82.00 95 LEU A C 1
ATOM 748 O O . LEU A 1 95 ? -7.607 -3.893 7.051 1.00 82.00 95 LEU A O 1
ATOM 752 N N . ILE A 1 96 ? -7.348 -5.844 8.129 1.00 84.62 96 ILE A N 1
ATOM 753 C CA . ILE A 1 96 ? -8.453 -6.545 7.447 1.00 84.62 96 ILE A CA 1
ATOM 754 C C . ILE A 1 96 ? -9.780 -5.802 7.627 1.00 84.62 96 ILE A C 1
ATOM 756 O O . ILE A 1 96 ? -10.514 -5.623 6.652 1.00 84.62 96 ILE A O 1
ATOM 760 N N . ALA A 1 97 ? -10.086 -5.356 8.848 1.00 81.12 97 ALA A N 1
ATOM 761 C CA . ALA A 1 97 ? -11.331 -4.644 9.140 1.00 81.12 97 ALA A CA 1
ATOM 762 C C . ALA A 1 97 ? -11.467 -3.362 8.300 1.00 81.12 97 ALA A C 1
ATOM 764 O O . ALA A 1 97 ? -12.533 -3.064 7.764 1.00 81.12 97 ALA A O 1
ATOM 765 N N . ILE A 1 98 ? -10.361 -2.645 8.120 1.00 82.00 98 ILE A N 1
ATOM 766 C CA . ILE A 1 98 ? -10.332 -1.340 7.458 1.00 82.00 98 ILE A CA 1
ATOM 767 C C . ILE A 1 98 ? -10.302 -1.503 5.935 1.00 82.00 98 ILE A C 1
ATOM 769 O O . ILE A 1 98 ? -10.921 -0.726 5.212 1.00 82.00 98 ILE A O 1
ATOM 773 N N . LEU A 1 99 ? -9.679 -2.568 5.424 1.00 83.31 99 LEU A N 1
ATOM 774 C CA . LEU A 1 99 ? -9.717 -2.921 4.000 1.00 83.31 99 LEU A CA 1
ATOM 775 C C . LEU A 1 99 ? -11.135 -3.209 3.479 1.00 83.31 99 LEU A C 1
ATOM 777 O O . LEU A 1 99 ? -11.382 -3.114 2.274 1.00 83.31 99 LEU A O 1
ATOM 781 N N . GLN A 1 100 ? -12.075 -3.557 4.362 1.00 79.56 100 GLN A N 1
ATOM 782 C CA . GLN A 1 100 ? -13.483 -3.749 4.004 1.00 79.56 100 GLN A CA 1
ATOM 783 C C . GLN A 1 100 ? -14.238 -2.417 3.830 1.00 79.56 100 GLN A C 1
ATOM 785 O O . GLN A 1 100 ? -15.311 -2.393 3.214 1.00 79.56 100 GLN A O 1
ATOM 790 N N . GLU A 1 101 ? -13.683 -1.298 4.306 1.00 76.88 101 GLU A N 1
ATOM 791 C CA . GLU A 1 101 ? -14.268 0.031 4.150 1.00 76.88 101 GLU A CA 1
ATOM 792 C C . GLU A 1 101 ? -13.996 0.603 2.751 1.00 76.88 101 GLU A C 1
ATOM 794 O O . GLU A 1 101 ? -12.877 0.950 2.381 1.00 76.88 101 GLU A O 1
ATOM 799 N N . LYS A 1 102 ? -15.056 0.774 1.954 1.00 59.81 102 LYS A N 1
ATOM 800 C CA . LYS A 1 102 ? -14.958 1.230 0.553 1.00 59.81 102 LYS A CA 1
ATOM 801 C C . LYS A 1 102 ? -14.474 2.675 0.363 1.00 59.81 102 LYS A C 1
ATOM 803 O O . LYS A 1 102 ? -14.240 3.078 -0.771 1.00 59.81 102 LYS A O 1
ATOM 808 N N . SER A 1 103 ? -14.410 3.485 1.419 1.00 62.03 103 SER A N 1
ATOM 809 C CA . SER A 1 103 ? -14.140 4.929 1.324 1.00 62.03 103 SER A CA 1
ATOM 810 C C . SER A 1 103 ? -12.694 5.317 1.633 1.00 62.03 103 SER A C 1
ATOM 812 O O . SER A 1 103 ? -12.338 6.485 1.467 1.00 62.03 103 SER A O 1
ATOM 814 N N . LYS A 1 104 ? -11.856 4.377 2.084 1.00 72.88 104 LYS A N 1
ATOM 815 C CA . LYS A 1 104 ? -10.498 4.673 2.549 1.00 72.88 104 LYS A CA 1
ATOM 816 C C . LYS A 1 104 ? -9.464 4.427 1.451 1.00 72.88 104 LYS A C 1
ATOM 818 O O . LYS A 1 104 ? -9.472 3.400 0.779 1.00 72.88 104 LYS A O 1
ATOM 823 N N . LYS A 1 105 ? -8.554 5.390 1.277 1.00 85.50 105 LYS A N 1
ATOM 824 C CA . LYS A 1 105 ? -7.419 5.295 0.350 1.00 85.50 105 LYS A CA 1
ATOM 825 C C . LYS A 1 105 ? -6.251 4.611 1.056 1.00 85.50 105 LYS A C 1
ATOM 827 O O . LYS A 1 105 ? -5.438 5.279 1.693 1.00 85.50 105 LYS A O 1
ATOM 832 N N . ILE A 1 106 ? -6.219 3.287 0.968 1.00 91.06 106 ILE A N 1
ATOM 833 C CA . ILE A 1 106 ? -5.173 2.438 1.545 1.00 91.06 106 ILE A CA 1
ATOM 834 C C . ILE A 1 106 ? -4.379 1.823 0.403 1.00 91.06 106 ILE A C 1
ATOM 836 O O . ILE A 1 106 ? -4.974 1.238 -0.496 1.00 91.06 106 ILE A O 1
ATOM 840 N N . TYR A 1 107 ? -3.059 1.932 0.459 1.00 92.12 107 TYR A N 1
ATOM 841 C CA . TYR A 1 107 ? -2.127 1.329 -0.483 1.00 92.12 107 TYR A CA 1
ATOM 842 C C . TYR A 1 107 ? -1.324 0.270 0.258 1.00 92.12 107 TYR A C 1
ATOM 844 O O . TYR A 1 107 ? -0.686 0.557 1.270 1.00 92.12 107 TYR A O 1
ATOM 852 N N . LEU A 1 108 ? -1.391 -0.959 -0.234 1.00 92.44 108 LEU A N 1
ATOM 853 C CA . LEU A 1 108 ? -0.663 -2.092 0.312 1.00 92.44 108 LEU A CA 1
ATOM 854 C C . LEU A 1 108 ? 0.592 -2.274 -0.533 1.00 92.44 108 LEU A C 1
ATOM 856 O O . LEU A 1 108 ? 0.489 -2.455 -1.742 1.00 92.44 108 LEU A O 1
ATOM 860 N N . HIS A 1 109 ? 1.767 -2.200 0.074 1.00 93.00 109 HIS A N 1
ATOM 861 C CA . HIS A 1 109 ? 3.050 -2.289 -0.612 1.00 93.00 109 HIS A CA 1
ATOM 862 C C . HIS A 1 109 ? 3.876 -3.447 -0.066 1.00 93.00 109 HIS A C 1
ATOM 864 O O . HIS A 1 109 ? 3.903 -3.715 1.138 1.00 93.00 109 HIS A O 1
ATOM 870 N N . THR A 1 110 ? 4.548 -4.146 -0.971 1.00 91.06 110 THR A N 1
ATOM 871 C CA . THR A 1 110 ? 5.505 -5.182 -0.624 1.00 91.06 110 THR A CA 1
ATOM 872 C C . THR A 1 110 ? 6.643 -5.218 -1.635 1.00 91.06 110 THR A C 1
ATOM 874 O O . THR A 1 110 ? 6.427 -5.105 -2.846 1.00 91.06 110 THR A O 1
ATOM 877 N N . ARG A 1 111 ? 7.864 -5.398 -1.131 1.00 87.19 111 ARG A N 1
ATOM 878 C CA . ARG A 1 111 ? 9.046 -5.678 -1.939 1.00 87.19 111 ARG A CA 1
ATOM 879 C C . ARG A 1 111 ? 9.298 -7.181 -1.915 1.00 87.19 111 ARG A C 1
ATOM 881 O O . ARG A 1 111 ? 9.363 -7.763 -0.839 1.00 87.19 111 ARG A O 1
ATOM 888 N N . LEU A 1 112 ? 9.427 -7.799 -3.087 1.00 75.81 112 LEU A N 1
ATOM 889 C CA . LEU A 1 112 ? 9.845 -9.198 -3.182 1.00 75.81 112 LEU A CA 1
ATOM 890 C C . LEU A 1 112 ? 11.363 -9.267 -2.987 1.00 75.81 112 LEU A C 1
ATOM 892 O O . LEU A 1 112 ? 12.099 -8.672 -3.775 1.00 75.81 112 LEU A O 1
ATOM 896 N N . GLU A 1 113 ? 11.802 -9.954 -1.933 1.00 64.38 113 GLU A N 1
ATOM 897 C CA . GLU A 1 113 ? 13.203 -10.359 -1.729 1.00 64.38 113 GLU A CA 1
ATOM 898 C C . GLU A 1 113 ? 13.534 -11.656 -2.480 1.00 64.38 113 GLU A C 1
ATOM 900 O O . GLU A 1 113 ? 12.654 -12.549 -2.559 1.00 64.38 113 GLU A O 1
#

Foldseek 3Di:
DDQQADPDPVSVVVVCCCVPPLAADAAACQPCRVVSSVCVVQVVPDPDPDDDPVPGLEDEEEQPDPCVLVSVVVCVVVLGAYEYEACPDHDDPSRVVVSVDSPHRYYYYYHDD

Organism: NCBI:txid3032

Radius of gyration: 13.72 Å; chains: 1; bounding box: 28×32×38 Å

InterPro domains:
  IPR027417 P-loop containing nucleoside triphosphate hydrolase [G3DSA:3.40.50.300] (1-112)
  IPR035706 Dynein heavy chain, ATP-binding dynein motor region [PF12781] (2-105)

Sequence (113 aa):
HLEELPRDSLVLENAVLIVHSLRAPAIIDPDDVFLPWLQNHFRLHGQSESEENPGSEAVCCSCHEKDLTEKIDIAVMSNKVIIVRDLLHDIPDPLIAILQEKSKKIYLHTRLE